Protein AF-A0A846Z5G8-F1 (afdb_monomer)

Organism: NCBI:txid163603

Sequence (117 aa):
EAEKGVDAVRSDLAAAPFQAPDAGRLAALGLTPKMVAAAAAAGALLKVGDGIVLLPGDDTRAAALLAGLGGPFTLSEARRALGTTRRVAVPLLEHLDERGYTVRVDDLRRRCTEEAG

Foldseek 3Di:
DLVQLLVVQQVVCVVQQQAFDAPVSSVVSVHDPVSVVVCCVVQQWPDLDDRGIGHRCVLLVLLVLQQVVVDWDFLVVSCVSSVHDSVRSVSSVVSCCVVQQWDDPDPGTIHGDPVSD

Structure (mmCIF, N/CA/C/O backbone):
data_AF-A0A846Z5G8-F1
#
_entry.id   AF-A0A846Z5G8-F1
#
loop_
_atom_site.group_PDB
_atom_site.id
_atom_site.type_symbol
_atom_site.label_atom_id
_atom_site.label_alt_id
_atom_site.label_comp_id
_atom_site.label_asym_id
_atom_site.label_entity_id
_atom_site.label_seq_id
_atom_site.pdbx_PDB_ins_code
_atom_site.Cartn_x
_atom_site.Cartn_y
_atom_site.Cartn_z
_atom_site.occupancy
_atom_site.B_iso_or_equiv
_atom_site.auth_seq_id
_atom_site.auth_comp_id
_atom_site.auth_asym_id
_atom_site.auth_atom_id
_atom_site.pdbx_PDB_model_num
ATOM 1 N N . GLU A 1 1 ? -15.935 -1.458 18.143 1.00 62.53 1 GLU A N 1
ATOM 2 C CA . GLU A 1 1 ? -15.469 -0.152 17.612 1.00 62.53 1 GLU A CA 1
ATOM 3 C C . GLU A 1 1 ? -14.315 -0.313 16.632 1.00 62.53 1 GLU A C 1
ATOM 5 O O . GLU A 1 1 ? -14.458 0.129 15.502 1.00 62.53 1 GLU A O 1
ATOM 10 N N . ALA A 1 2 ? -13.252 -1.045 17.003 1.00 74.88 2 ALA A N 1
ATOM 11 C CA . ALA A 1 2 ? -12.141 -1.388 16.102 1.00 74.88 2 ALA A CA 1
ATOM 12 C C . ALA A 1 2 ? -12.592 -1.931 14.737 1.00 74.88 2 ALA A C 1
ATOM 14 O O . ALA A 1 2 ? -12.125 -1.469 13.705 1.00 74.88 2 ALA A O 1
ATOM 15 N N . GLU A 1 3 ? -13.533 -2.876 14.741 1.00 83.25 3 GLU A N 1
ATOM 16 C CA . GLU A 1 3 ? -14.044 -3.515 13.525 1.00 83.25 3 GLU A CA 1
ATOM 17 C C . GLU A 1 3 ? -14.715 -2.520 12.570 1.00 83.25 3 GLU A C 1
ATOM 19 O O . GLU A 1 3 ? -14.418 -2.532 11.383 1.00 83.25 3 GLU A O 1
ATOM 24 N N . LYS A 1 4 ? -15.524 -1.582 13.088 1.00 88.50 4 LYS A N 1
ATOM 25 C CA . LYS A 1 4 ? -16.159 -0.527 12.278 1.00 88.50 4 LYS A CA 1
ATOM 26 C C . LYS A 1 4 ? -15.130 0.428 11.671 1.00 88.50 4 LYS A C 1
ATOM 28 O O . LYS A 1 4 ? -15.271 0.826 10.522 1.00 88.50 4 LYS A O 1
ATOM 33 N N . GLY A 1 5 ? -14.096 0.786 12.437 1.00 88.75 5 GLY A N 1
ATOM 34 C CA . GLY A 1 5 ? -13.004 1.618 11.934 1.00 88.75 5 GLY A CA 1
ATOM 35 C C . GLY A 1 5 ? -12.216 0.912 10.828 1.00 88.75 5 GLY A C 1
ATOM 36 O O . GLY A 1 5 ? -11.930 1.515 9.798 1.00 88.75 5 GLY A O 1
ATOM 37 N N . VAL A 1 6 ? -11.901 -0.376 11.012 1.00 89.88 6 VAL A N 1
ATOM 38 C CA . VAL A 1 6 ? -11.217 -1.189 9.994 1.00 89.88 6 VAL A CA 1
ATOM 39 C C . VAL A 1 6 ? -12.089 -1.337 8.750 1.00 89.88 6 VAL A C 1
ATOM 41 O O . VAL A 1 6 ? -11.579 -1.179 7.648 1.00 89.88 6 VAL A O 1
ATOM 44 N N . ASP A 1 7 ? -13.388 -1.585 8.899 1.00 92.06 7 ASP A N 1
ATOM 45 C CA . ASP A 1 7 ? -14.319 -1.693 7.774 1.00 92.06 7 ASP A CA 1
ATOM 46 C C . ASP A 1 7 ? -14.403 -0.390 6.963 1.00 92.06 7 ASP A C 1
ATOM 48 O O . ASP A 1 7 ? -14.298 -0.414 5.739 1.00 92.06 7 ASP A O 1
ATOM 52 N N . ALA A 1 8 ? -14.444 0.764 7.638 1.00 91.38 8 ALA A N 1
ATOM 53 C CA . ALA A 1 8 ? -14.382 2.068 6.980 1.00 91.38 8 ALA A CA 1
ATOM 54 C C . ALA A 1 8 ? -13.073 2.263 6.194 1.00 91.38 8 ALA A C 1
ATOM 56 O O . ALA A 1 8 ? -13.110 2.684 5.039 1.00 91.38 8 ALA A O 1
ATOM 57 N N . VAL A 1 9 ? -11.922 1.895 6.776 1.00 91.44 9 VAL A N 1
ATOM 58 C CA . VAL A 1 9 ? -10.631 1.912 6.061 1.00 91.44 9 VAL A CA 1
ATOM 59 C C . VAL A 1 9 ? -10.671 0.997 4.840 1.00 91.44 9 VAL A C 1
ATOM 61 O O . VAL A 1 9 ? -10.206 1.381 3.770 1.00 91.44 9 VAL A O 1
ATOM 64 N N . ARG A 1 10 ? -11.238 -0.205 4.971 1.00 92.75 10 ARG A N 1
ATOM 65 C CA . ARG A 1 10 ? -11.346 -1.146 3.853 1.00 92.75 10 ARG A CA 1
ATOM 66 C C . ARG A 1 10 ? -12.246 -0.602 2.748 1.00 92.75 10 ARG A C 1
ATOM 68 O O . ARG A 1 10 ? -11.911 -0.768 1.582 1.00 92.75 10 ARG A O 1
ATOM 75 N N . SER A 1 11 ? -13.339 0.072 3.100 1.00 92.19 11 SER A N 1
ATOM 76 C CA . SER A 1 11 ? -14.227 0.726 2.137 1.00 92.19 11 SER A CA 1
ATOM 77 C C . SER A 1 11 ? -13.536 1.885 1.411 1.00 92.19 11 SER A C 1
ATOM 79 O O . SER A 1 11 ? -13.665 1.995 0.193 1.00 92.19 11 SER A O 1
ATOM 81 N N . ASP A 1 12 ? -12.782 2.725 2.127 1.00 90.31 12 ASP A N 1
ATOM 82 C CA . ASP A 1 12 ?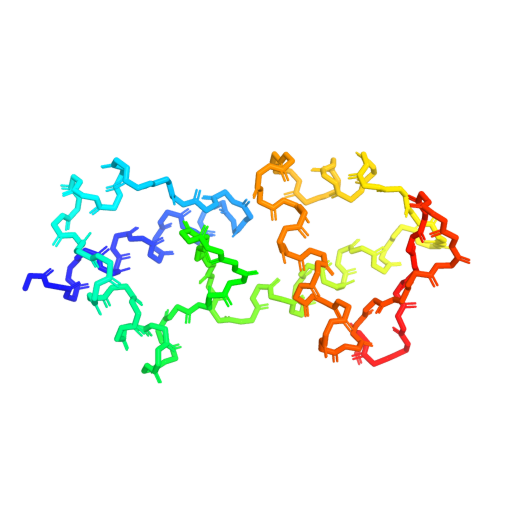 -11.999 3.814 1.525 1.00 90.31 12 ASP A CA 1
ATOM 83 C C . ASP A 1 12 ? -10.967 3.252 0.527 1.00 90.31 12 ASP A C 1
ATOM 85 O O . ASP A 1 12 ? -10.875 3.705 -0.616 1.00 90.31 12 ASP A O 1
ATOM 89 N N . LEU A 1 13 ? -10.232 2.213 0.935 1.00 92.19 13 LEU A N 1
ATOM 90 C CA . LEU A 1 13 ? -9.224 1.559 0.098 1.00 92.19 13 LEU A CA 1
ATOM 91 C C . LEU A 1 13 ? -9.841 0.773 -1.065 1.00 92.19 13 LEU A C 1
ATOM 93 O O . LEU A 1 13 ? -9.253 0.706 -2.136 1.00 92.19 13 LEU A O 1
ATOM 97 N N . ALA A 1 14 ? -11.046 0.222 -0.922 1.00 91.06 14 ALA A N 1
ATOM 98 C CA . ALA A 1 14 ? -11.727 -0.429 -2.038 1.00 91.06 14 ALA A CA 1
ATOM 99 C C . ALA A 1 14 ? -12.005 0.560 -3.186 1.00 91.06 14 ALA A C 1
ATOM 101 O O . ALA A 1 14 ? -11.904 0.188 -4.357 1.00 91.06 14 ALA A O 1
ATOM 102 N N . ALA A 1 15 ? -12.306 1.822 -2.858 1.00 89.69 15 ALA A N 1
ATOM 103 C CA . ALA A 1 15 ? -12.477 2.891 -3.840 1.00 89.69 15 ALA A CA 1
ATOM 104 C C . ALA A 1 15 ? -11.134 3.432 -4.363 1.00 89.69 15 ALA A C 1
ATOM 106 O O . ALA A 1 15 ? -11.010 3.729 -5.552 1.00 89.69 15 ALA A O 1
ATOM 107 N N . ALA A 1 16 ? -10.127 3.549 -3.493 1.00 89.88 16 ALA A N 1
ATOM 108 C CA . ALA A 1 16 ? -8.803 4.065 -3.830 1.00 89.88 16 ALA A CA 1
ATOM 109 C C . ALA A 1 16 ? -7.683 3.193 -3.214 1.00 89.88 16 ALA A C 1
ATOM 111 O O . ALA A 1 16 ? -7.115 3.561 -2.183 1.00 89.88 16 ALA A O 1
ATOM 112 N N . PRO A 1 17 ? -7.306 2.073 -3.868 1.00 90.19 17 PRO A N 1
ATOM 113 C CA . PRO A 1 17 ? -6.456 1.020 -3.286 1.00 90.19 17 PRO A CA 1
ATOM 114 C C . PRO A 1 17 ? -5.108 1.514 -2.786 1.00 90.19 17 PRO A C 1
ATOM 116 O O . PRO A 1 17 ? -4.623 1.108 -1.741 1.00 90.19 17 PRO A O 1
ATOM 119 N N . PHE A 1 18 ? -4.515 2.459 -3.512 1.00 92.06 18 PHE A N 1
ATOM 120 C CA . PHE A 1 18 ? -3.188 2.984 -3.207 1.00 92.06 18 PHE A CA 1
ATOM 121 C C . PHE A 1 18 ? -3.232 4.330 -2.479 1.00 92.06 18 PHE A C 1
ATOM 123 O O . PHE A 1 18 ? -2.195 4.974 -2.326 1.00 92.06 18 PHE A O 1
ATOM 130 N N . GLN A 1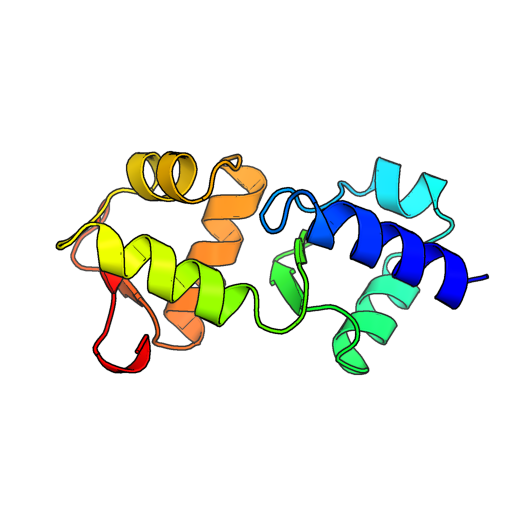 19 ? -4.403 4.787 -2.026 1.00 90.00 19 GLN A N 1
ATOM 131 C CA . GLN A 1 19 ? -4.540 5.992 -1.206 1.00 90.00 19 GLN A CA 1
ATOM 132 C C . GLN A 1 19 ? -4.678 5.609 0.266 1.00 90.00 19 GLN A C 1
ATOM 134 O O . GLN A 1 19 ? -5.735 5.754 0.874 1.00 90.00 19 GLN A O 1
ATOM 139 N N . ALA A 1 20 ? -3.574 5.117 0.833 1.00 90.62 20 ALA A N 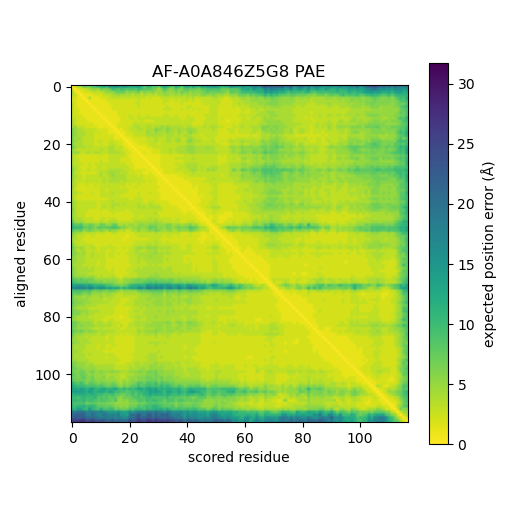1
ATOM 140 C CA . ALA A 1 20 ? -3.512 4.742 2.238 1.00 90.62 20 ALA A CA 1
ATOM 141 C C . ALA A 1 20 ? -3.955 5.901 3.153 1.00 90.62 20 ALA A C 1
ATOM 143 O O . ALA A 1 20 ? -3.461 7.025 2.983 1.00 90.62 20 ALA A O 1
ATOM 144 N N . PRO A 1 21 ? -4.834 5.646 4.141 1.00 89.75 21 PRO A N 1
ATOM 145 C CA . PRO A 1 21 ? -5.250 6.665 5.093 1.00 89.75 21 PRO A CA 1
ATOM 146 C C . PRO A 1 21 ? -4.058 7.131 5.931 1.00 89.75 21 PRO A C 1
ATOM 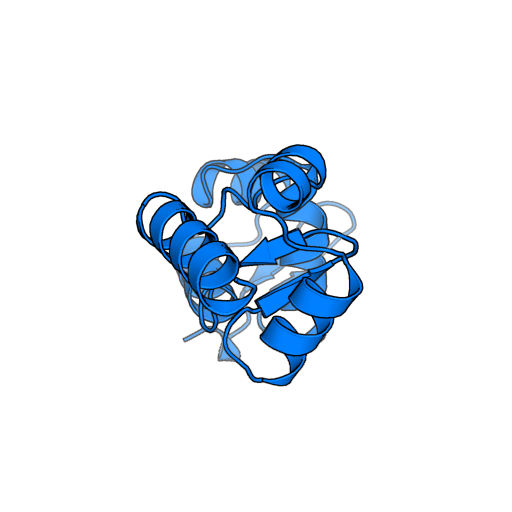148 O O . PRO A 1 21 ? -3.221 6.334 6.359 1.00 89.75 21 PRO A O 1
ATOM 151 N N . ASP A 1 22 ? -3.978 8.434 6.191 1.00 88.06 22 ASP A N 1
ATOM 152 C CA . ASP A 1 22 ? -2.978 8.979 7.101 1.00 88.06 22 ASP A CA 1
ATOM 153 C C . ASP A 1 22 ? -3.357 8.740 8.577 1.00 88.06 22 ASP A C 1
ATOM 155 O O . ASP A 1 22 ? -4.474 8.345 8.919 1.00 88.06 22 ASP A O 1
ATOM 159 N N . ALA A 1 23 ? -2.412 9.008 9.479 1.00 85.75 23 ALA A N 1
ATOM 160 C CA . ALA A 1 23 ? -2.597 8.808 10.914 1.00 85.75 23 ALA A CA 1
ATOM 161 C C . ALA A 1 23 ? -3.773 9.613 11.501 1.00 85.75 23 ALA A C 1
ATOM 163 O O . ALA A 1 23 ? -4.427 9.136 12.426 1.00 85.75 23 ALA A O 1
ATOM 164 N N . GLY A 1 24 ? -4.067 10.802 10.965 1.00 86.50 24 GLY A N 1
ATOM 165 C CA . GLY A 1 24 ? -5.205 11.622 11.374 1.00 86.50 24 GLY A CA 1
ATOM 166 C C . GLY A 1 24 ? -6.538 10.999 10.963 1.00 86.50 24 GLY A C 1
ATOM 167 O O . GLY A 1 24 ? -7.441 10.906 11.794 1.00 86.50 24 GLY A O 1
ATOM 168 N N . ARG A 1 25 ? -6.646 10.490 9.726 1.00 87.88 25 ARG A N 1
ATOM 169 C CA . ARG A 1 25 ? -7.819 9.717 9.262 1.00 87.88 25 ARG A CA 1
ATOM 170 C C . ARG A 1 25 ? -8.040 8.477 10.133 1.00 87.88 25 ARG A C 1
ATOM 172 O O . ARG A 1 25 ? -9.156 8.248 10.587 1.00 87.88 25 ARG A O 1
ATOM 179 N N . LEU A 1 26 ? -6.984 7.708 10.406 1.00 89.25 26 LEU A N 1
ATOM 180 C CA . LEU A 1 26 ? -7.060 6.521 11.266 1.00 89.25 26 LEU A CA 1
ATOM 181 C C . LEU A 1 26 ? -7.530 6.880 12.684 1.00 89.25 26 LEU A C 1
ATOM 183 O O . LEU A 1 26 ? -8.440 6.240 13.209 1.00 89.25 26 LEU A O 1
ATOM 187 N N . ALA A 1 27 ? -6.981 7.946 13.272 1.00 89.31 27 ALA A N 1
ATOM 188 C CA . ALA A 1 27 ? -7.397 8.430 14.586 1.00 89.31 27 ALA A CA 1
ATOM 189 C C . ALA A 1 27 ? -8.863 8.900 14.604 1.00 89.31 27 ALA A C 1
ATOM 191 O O . ALA A 1 27 ? -9.582 8.595 15.554 1.00 89.31 27 ALA A O 1
ATOM 192 N N . ALA A 1 28 ? -9.332 9.577 13.549 1.00 89.94 28 ALA A N 1
ATOM 193 C CA . ALA A 1 28 ? -10.731 9.992 13.407 1.00 89.94 28 ALA A CA 1
ATOM 194 C C . ALA A 1 28 ? -11.698 8.797 13.310 1.00 89.94 28 ALA A C 1
ATOM 196 O O . ALA A 1 28 ? -12.838 8.889 13.758 1.00 89.94 28 ALA A O 1
ATOM 197 N N . LEU A 1 29 ? -11.231 7.662 12.781 1.00 89.81 29 LEU A N 1
ATOM 198 C CA . LEU A 1 29 ? -11.957 6.387 12.763 1.00 89.81 29 LEU A CA 1
ATOM 199 C C . LEU A 1 29 ? -11.825 5.595 14.080 1.00 89.81 29 LEU A C 1
ATOM 201 O O . LEU A 1 29 ? -12.271 4.450 14.162 1.00 89.81 29 LEU A O 1
ATOM 205 N N . GLY A 1 30 ? -11.191 6.172 15.108 1.00 89.75 30 GLY A N 1
ATOM 206 C CA . GLY A 1 30 ? -10.948 5.519 16.396 1.00 89.75 30 GLY A CA 1
ATOM 207 C C . GLY A 1 30 ? -9.899 4.405 16.337 1.00 89.75 30 GLY A C 1
ATOM 208 O O . GLY A 1 30 ? -9.795 3.604 17.267 1.00 89.75 30 GLY A O 1
ATOM 209 N N . LEU A 1 31 ? -9.117 4.322 15.256 1.00 89.94 31 LEU A N 1
ATOM 210 C CA . LEU A 1 31 ? -8.078 3.316 15.085 1.00 89.94 31 LEU A CA 1
ATOM 211 C C . LEU A 1 31 ? -6.755 3.804 15.669 1.00 89.94 31 LEU A C 1
ATOM 213 O O . LEU A 1 31 ? -6.084 4.681 15.128 1.00 89.94 31 LEU A O 1
ATOM 217 N N . THR A 1 32 ? -6.341 3.176 16.767 1.00 89.88 32 THR A N 1
ATOM 218 C CA . THR A 1 32 ? -4.996 3.374 17.320 1.00 89.88 32 THR A CA 1
ATOM 219 C C . THR A 1 32 ? -3.948 2.597 16.511 1.00 89.88 32 THR A C 1
ATOM 221 O O . THR A 1 32 ? -4.278 1.570 15.909 1.00 89.88 32 THR A O 1
ATOM 224 N N . PRO A 1 33 ? -2.657 2.982 16.559 1.00 88.06 33 PRO A N 1
ATOM 225 C CA . PRO A 1 33 ? -1.584 2.233 15.895 1.00 88.06 33 PRO A CA 1
ATOM 226 C C . PRO A 1 33 ? -1.550 0.746 16.277 1.00 88.06 33 PRO A C 1
ATOM 228 O O . PRO A 1 33 ? -1.303 -0.111 15.432 1.00 88.06 33 PRO A O 1
ATOM 231 N N . LYS A 1 34 ? -1.866 0.423 17.540 1.00 89.62 34 LYS A N 1
ATOM 232 C CA . LYS A 1 34 ? -1.946 -0.960 18.031 1.00 89.62 34 LYS A CA 1
ATOM 233 C C . LYS A 1 34 ? -3.093 -1.739 17.382 1.00 89.62 34 LYS A C 1
ATOM 235 O O . LYS A 1 34 ? -2.919 -2.907 17.056 1.00 89.62 34 LYS A O 1
ATOM 240 N N . MET A 1 35 ? -4.246 -1.103 17.177 1.00 91.56 35 MET A N 1
ATOM 241 C CA . MET A 1 35 ? -5.397 -1.727 16.514 1.00 91.56 35 MET A CA 1
ATOM 242 C C . MET A 1 35 ? -5.131 -1.947 15.026 1.00 91.56 35 MET A C 1
ATOM 244 O O . MET A 1 35 ? -5.455 -3.008 14.508 1.00 91.56 35 MET A O 1
ATOM 248 N N . VAL A 1 36 ? -4.486 -0.987 14.359 1.00 90.06 36 VAL A N 1
ATOM 249 C CA . VAL A 1 36 ? -4.069 -1.129 12.956 1.00 90.06 36 VAL A CA 1
ATOM 250 C C . VAL A 1 36 ? -3.059 -2.268 12.807 1.00 90.06 36 VAL A C 1
ATOM 252 O O . VAL A 1 36 ? -3.204 -3.107 11.922 1.00 90.06 36 VAL A O 1
ATOM 255 N N . ALA A 1 37 ? -2.075 -2.352 13.706 1.00 89.31 37 ALA A N 1
ATOM 256 C CA . ALA A 1 37 ? -1.118 -3.455 13.725 1.00 89.31 37 ALA A CA 1
ATOM 257 C C . ALA A 1 37 ? -1.799 -4.811 13.975 1.00 89.31 37 ALA A C 1
ATOM 259 O O . ALA A 1 37 ? -1.470 -5.786 13.308 1.00 89.31 37 ALA A O 1
ATOM 260 N N . ALA A 1 38 ? -2.773 -4.873 14.888 1.00 91.38 38 ALA A N 1
ATOM 261 C CA . ALA A 1 38 ? -3.548 -6.086 15.137 1.00 91.38 38 ALA A CA 1
ATOM 262 C C . ALA A 1 38 ? -4.393 -6.493 13.918 1.00 91.38 38 ALA A C 1
ATOM 264 O O . ALA A 1 38 ? -4.427 -7.669 13.571 1.00 91.38 38 ALA A O 1
ATOM 265 N N . ALA A 1 39 ? -5.021 -5.534 13.232 1.00 91.31 39 ALA A N 1
ATOM 266 C CA . ALA A 1 39 ? -5.765 -5.785 11.999 1.00 91.31 39 ALA A CA 1
ATOM 267 C C . ALA A 1 39 ? -4.851 -6.294 10.874 1.00 91.31 39 ALA A C 1
ATOM 269 O O . ALA A 1 39 ? -5.231 -7.206 10.143 1.00 91.31 39 ALA A O 1
ATOM 270 N N . ALA A 1 40 ? -3.632 -5.757 10.772 1.00 91.25 40 ALA A N 1
ATOM 271 C CA . ALA A 1 40 ? -2.637 -6.249 9.828 1.00 91.25 40 ALA A CA 1
ATOM 272 C C . ALA A 1 40 ? -2.163 -7.672 10.170 1.00 91.25 40 ALA A C 1
ATOM 274 O O . ALA A 1 40 ? -2.105 -8.532 9.297 1.00 91.25 40 ALA A O 1
ATOM 275 N N . ALA A 1 41 ? -1.898 -7.953 11.449 1.00 89.75 41 ALA A N 1
ATOM 276 C CA . ALA A 1 41 ? -1.529 -9.290 11.916 1.00 89.75 41 ALA A CA 1
ATOM 277 C C . ALA A 1 41 ? -2.654 -10.322 11.713 1.00 89.75 41 ALA A C 1
ATOM 279 O O . ALA A 1 41 ? -2.380 -11.492 11.467 1.00 89.75 41 ALA A O 1
ATOM 280 N N . ALA A 1 42 ? -3.914 -9.886 11.780 1.00 91.38 42 ALA A N 1
ATOM 281 C CA . ALA A 1 42 ? -5.086 -10.706 11.488 1.00 91.38 42 ALA A CA 1
ATOM 282 C C . ALA A 1 42 ? -5.372 -10.866 9.979 1.00 91.38 42 ALA A C 1
ATOM 284 O O . ALA A 1 42 ? -6.346 -11.520 9.615 1.00 91.38 42 ALA A O 1
ATOM 285 N N . GLY A 1 43 ? -4.571 -10.252 9.097 1.00 90.44 43 GLY A N 1
ATOM 286 C CA . GLY A 1 43 ? -4.760 -10.304 7.643 1.00 90.44 43 GLY A CA 1
ATOM 287 C C . GLY A 1 43 ? -5.923 -9.458 7.114 1.00 90.44 43 GLY A C 1
ATOM 288 O O . GLY A 1 43 ? -6.273 -9.565 5.943 1.00 90.44 43 GLY A O 1
ATOM 289 N N . ALA A 1 44 ? -6.531 -8.606 7.947 1.00 91.94 44 ALA A N 1
ATOM 290 C CA . ALA A 1 44 ? -7.609 -7.710 7.526 1.00 91.94 44 ALA A CA 1
ATOM 291 C C . ALA A 1 44 ? -7.092 -6.486 6.748 1.00 91.94 44 ALA A C 1
ATOM 293 O O . ALA A 1 44 ? -7.826 -5.907 5.946 1.00 91.94 44 ALA A O 1
ATOM 294 N N . LEU A 1 45 ? -5.838 -6.099 6.996 1.00 92.94 45 LEU A N 1
ATOM 295 C CA . LEU A 1 45 ? -5.112 -5.025 6.320 1.00 92.94 45 LEU A CA 1
ATOM 296 C C . LEU A 1 45 ? -3.704 -5.512 5.961 1.00 92.94 45 LEU A C 1
ATOM 298 O O . LEU A 1 45 ? -3.166 -6.414 6.598 1.00 92.94 45 LEU A O 1
ATOM 302 N N . LEU A 1 46 ? -3.080 -4.879 4.979 1.00 93.06 46 LEU A N 1
ATOM 303 C CA . LEU A 1 46 ? -1.678 -5.085 4.641 1.00 93.06 46 LEU A CA 1
ATOM 304 C C . LEU A 1 46 ? -0.866 -3.883 5.116 1.00 93.06 46 LEU A C 1
ATOM 306 O O . LEU A 1 46 ? -1.121 -2.759 4.694 1.00 93.06 46 LEU A O 1
ATOM 310 N N . LYS A 1 47 ? 0.139 -4.099 5.967 1.00 92.12 47 LYS A N 1
ATOM 311 C CA . LYS A 1 47 ? 1.097 -3.049 6.335 1.00 92.12 47 LYS A CA 1
ATOM 312 C C . LYS A 1 47 ? 2.274 -3.077 5.360 1.00 92.12 47 LYS A C 1
ATOM 314 O O . LYS A 1 47 ? 3.002 -4.062 5.329 1.00 92.12 47 LYS A O 1
ATOM 319 N N . VAL A 1 48 ? 2.473 -1.987 4.619 1.00 90.50 48 VAL A N 1
ATOM 320 C CA . VAL A 1 48 ? 3.580 -1.848 3.647 1.00 90.50 48 VAL A CA 1
ATOM 321 C C . VAL A 1 48 ? 4.678 -0.892 4.113 1.00 90.50 48 VAL A C 1
ATOM 323 O O . VAL A 1 48 ? 5.705 -0.765 3.468 1.00 90.50 48 VAL A O 1
ATOM 326 N N . GLY A 1 49 ? 4.482 -0.204 5.238 1.00 84.75 49 GLY A N 1
ATOM 327 C CA . GLY A 1 49 ? 5.482 0.694 5.806 1.00 84.75 49 GLY A CA 1
ATOM 328 C C . GLY A 1 49 ? 5.015 1.316 7.110 1.00 84.75 49 GLY A C 1
ATOM 329 O O . GLY A 1 49 ? 3.944 0.984 7.634 1.00 84.75 49 GLY A O 1
ATOM 330 N N . ASP A 1 50 ? 5.817 2.226 7.656 1.00 79.88 50 ASP A N 1
ATOM 331 C CA . ASP A 1 50 ? 5.461 2.874 8.913 1.00 79.88 50 ASP A CA 1
ATOM 332 C C . ASP A 1 50 ? 4.258 3.812 8.733 1.00 79.88 50 ASP A C 1
ATOM 334 O O . ASP A 1 50 ? 4.289 4.780 7.973 1.00 79.88 50 ASP A O 1
ATOM 338 N N . GLY A 1 51 ? 3.146 3.460 9.382 1.00 82.31 51 GLY A N 1
ATOM 339 C CA . GLY A 1 51 ? 1.880 4.183 9.271 1.00 82.31 51 GLY A CA 1
ATOM 340 C C . GLY A 1 51 ? 1.178 4.089 7.910 1.00 82.31 51 GLY A C 1
ATOM 341 O O . GLY A 1 51 ? 0.264 4.876 7.680 1.00 82.31 51 GLY A O 1
ATOM 342 N N . ILE A 1 52 ? 1.579 3.169 7.021 1.00 90.94 52 ILE A N 1
ATOM 343 C CA . ILE A 1 52 ? 0.939 2.955 5.712 1.00 90.94 52 ILE A CA 1
ATOM 344 C C . ILE A 1 52 ? 0.302 1.568 5.671 1.00 90.94 52 ILE A C 1
ATOM 346 O O . ILE A 1 52 ? 0.988 0.549 5.808 1.00 90.94 52 ILE A O 1
ATOM 350 N N . VAL A 1 53 ? -1.014 1.548 5.461 1.00 92.88 53 VAL A N 1
ATOM 351 C CA . VAL A 1 53 ? -1.812 0.328 5.320 1.00 92.88 53 VAL A CA 1
ATOM 352 C C . VAL A 1 53 ? -2.623 0.335 4.031 1.00 92.88 53 VAL A C 1
ATOM 354 O O . VAL A 1 53 ? -3.148 1.375 3.639 1.00 92.88 53 VAL A O 1
ATOM 357 N N . LEU A 1 54 ? -2.713 -0.833 3.402 1.00 94.62 54 LEU A N 1
ATOM 358 C CA . LEU A 1 54 ? -3.470 -1.126 2.184 1.00 94.62 54 LEU A CA 1
ATOM 359 C C . LEU A 1 54 ? -4.391 -2.332 2.427 1.00 94.62 54 LEU A C 1
ATOM 361 O O . LEU A 1 54 ? -4.424 -2.877 3.538 1.00 94.62 54 LEU A O 1
ATOM 365 N N . LEU A 1 55 ? -5.139 -2.767 1.411 1.00 94.31 55 LEU A N 1
ATOM 366 C CA . LEU A 1 55 ? -5.881 -4.020 1.499 1.00 94.31 55 LEU A CA 1
ATOM 367 C C . LEU A 1 55 ? -4.950 -5.222 1.296 1.00 94.31 55 LEU A C 1
ATOM 369 O O . LEU A 1 55 ? -3.947 -5.130 0.584 1.00 94.31 55 LEU A O 1
ATOM 373 N N . PRO A 1 56 ? -5.269 -6.375 1.907 1.00 92.38 56 PRO A N 1
ATOM 374 C CA . PRO A 1 56 ? -4.599 -7.622 1.559 1.00 92.38 56 PRO A CA 1
ATOM 375 C C . PRO A 1 56 ? -4.757 -7.902 0.055 1.00 92.38 56 PRO A C 1
ATOM 377 O O . PRO A 1 56 ? -5.874 -7.876 -0.462 1.00 92.38 56 PRO A O 1
ATOM 380 N N . GLY A 1 57 ? -3.643 -8.162 -0.637 1.00 90.44 57 GLY A N 1
ATOM 381 C CA . GLY A 1 57 ? -3.600 -8.366 -2.089 1.00 90.44 57 GLY A CA 1
ATOM 382 C C . GLY A 1 57 ? -3.364 -7.094 -2.912 1.00 90.44 57 GLY A C 1
ATOM 383 O O . GLY A 1 57 ? -3.205 -7.179 -4.129 1.00 90.44 57 GLY A O 1
ATOM 384 N N . ASP A 1 58 ? -3.297 -5.909 -2.295 1.00 92.88 58 ASP A N 1
ATOM 385 C CA . ASP A 1 58 ? -2.904 -4.700 -3.032 1.00 92.88 58 ASP A CA 1
ATOM 386 C C . ASP A 1 58 ? -1.419 -4.704 -3.423 1.00 92.88 58 ASP A C 1
ATOM 388 O O . ASP A 1 58 ? -1.040 -4.009 -4.362 1.00 92.88 58 ASP A O 1
ATOM 392 N N . ASP A 1 59 ? -0.578 -5.503 -2.763 1.00 91.44 59 ASP A N 1
ATOM 393 C CA . ASP A 1 59 ? 0.809 -5.740 -3.165 1.00 91.44 59 ASP A CA 1
ATOM 394 C C . ASP A 1 59 ? 0.893 -6.422 -4.537 1.00 91.44 59 ASP A C 1
ATOM 396 O O . ASP A 1 59 ? 1.530 -5.892 -5.450 1.00 91.44 59 ASP A O 1
ATOM 400 N N . THR A 1 60 ? 0.182 -7.534 -4.734 1.00 91.38 60 THR A N 1
ATOM 401 C CA . THR A 1 60 ? 0.136 -8.222 -6.035 1.00 91.38 60 THR A CA 1
ATOM 402 C C . THR A 1 60 ? -0.543 -7.359 -7.093 1.00 91.38 60 THR A C 1
ATOM 404 O O . THR A 1 60 ? -0.057 -7.257 -8.219 1.00 91.38 60 THR A O 1
ATOM 407 N N . ARG A 1 61 ? -1.619 -6.647 -6.732 1.00 92.44 61 ARG A N 1
ATOM 408 C CA . ARG A 1 61 ? -2.279 -5.691 -7.634 1.00 92.44 61 ARG A CA 1
ATOM 409 C C . ARG A 1 61 ? -1.338 -4.567 -8.070 1.00 92.44 61 ARG A C 1
ATOM 411 O O . ARG A 1 61 ? -1.343 -4.193 -9.243 1.00 92.44 61 ARG A O 1
ATOM 418 N N . ALA A 1 62 ? -0.547 -4.018 -7.149 1.00 93.19 62 ALA A N 1
ATOM 419 C CA . ALA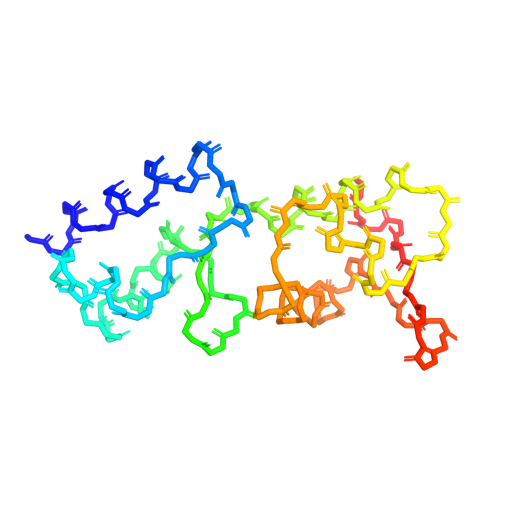 A 1 62 ? 0.448 -3.002 -7.468 1.00 93.19 62 ALA A CA 1
ATOM 420 C C . ALA A 1 62 ? 1.512 -3.565 -8.411 1.00 93.19 62 ALA A C 1
ATOM 422 O O . ALA A 1 62 ? 1.824 -2.930 -9.416 1.00 93.19 62 ALA A O 1
ATOM 423 N N . ALA A 1 63 ? 2.025 -4.763 -8.125 1.00 91.94 63 ALA A N 1
ATOM 424 C CA . ALA A 1 63 ? 3.010 -5.428 -8.966 1.00 91.94 63 ALA A CA 1
ATOM 425 C C . ALA A 1 63 ? 2.489 -5.650 -10.397 1.00 91.94 63 ALA A C 1
ATOM 427 O O . ALA A 1 63 ? 3.179 -5.288 -11.347 1.00 91.94 63 ALA A O 1
ATOM 428 N N . ALA A 1 64 ? 1.249 -6.124 -10.556 1.00 91.12 64 ALA A N 1
ATOM 429 C CA . ALA A 1 64 ? 0.617 -6.321 -11.861 1.00 91.12 64 ALA A CA 1
ATOM 430 C C . ALA A 1 64 ? 0.445 -5.005 -12.647 1.00 91.12 64 ALA A C 1
ATOM 432 O O . ALA A 1 64 ? 0.728 -4.944 -13.845 1.00 91.12 64 ALA A O 1
ATOM 433 N N . LEU A 1 65 ? 0.032 -3.919 -11.979 1.00 92.38 65 LEU A N 1
ATOM 434 C CA . LEU A 1 65 ? -0.072 -2.595 -12.609 1.00 92.38 65 LEU A CA 1
ATOM 435 C C . LEU A 1 65 ? 1.291 -2.063 -13.061 1.00 92.38 65 LEU A C 1
ATOM 437 O O . LEU A 1 65 ? 1.401 -1.473 -14.136 1.00 92.38 65 LEU A O 1
ATOM 441 N N . LEU A 1 66 ? 2.328 -2.272 -12.250 1.00 92.25 66 LEU A N 1
ATOM 442 C CA . LEU A 1 66 ? 3.694 -1.869 -12.574 1.00 92.25 66 LEU A CA 1
ATOM 443 C C . LEU A 1 66 ? 4.294 -2.732 -13.691 1.00 92.25 66 LEU A C 1
ATOM 445 O O . LEU A 1 66 ? 5.001 -2.202 -14.545 1.00 92.25 66 LEU A O 1
ATOM 449 N N . ALA A 1 67 ? 3.965 -4.024 -13.746 1.00 90.44 67 ALA A N 1
ATOM 450 C CA . ALA A 1 67 ? 4.386 -4.921 -14.821 1.00 90.44 67 ALA A CA 1
ATOM 451 C C . ALA A 1 67 ? 3.812 -4.475 -16.176 1.00 90.44 67 ALA A C 1
ATOM 453 O O . ALA A 1 67 ? 4.495 -4.553 -17.200 1.00 90.44 67 ALA A O 1
ATOM 454 N N . GLY A 1 68 ? 2.606 -3.895 -16.171 1.00 88.69 68 GLY A N 1
ATOM 455 C CA . GLY A 1 68 ? 1.983 -3.272 -17.341 1.00 88.69 68 GLY A CA 1
ATOM 456 C C . GLY A 1 68 ? 2.753 -2.083 -17.935 1.00 88.69 68 GLY A C 1
ATOM 457 O O . GLY A 1 68 ? 2.460 -1.684 -19.060 1.00 88.69 68 GLY A O 1
ATOM 458 N N . LEU A 1 69 ? 3.757 -1.532 -17.238 1.00 89.19 69 LEU A N 1
ATOM 459 C CA . LEU A 1 69 ? 4.637 -0.488 -17.782 1.00 89.19 69 LEU A CA 1
ATOM 460 C C . LEU A 1 69 ? 5.651 -1.031 -18.806 1.00 89.19 69 LEU A C 1
ATOM 462 O O . LEU A 1 69 ? 6.281 -0.243 -19.508 1.00 89.19 69 LEU A O 1
ATOM 466 N N . GLY A 1 70 ? 5.805 -2.356 -18.920 1.00 78.12 70 GLY A N 1
ATOM 467 C CA . GLY A 1 70 ? 6.567 -3.000 -19.996 1.00 78.12 70 GLY A CA 1
ATOM 468 C C . GLY A 1 70 ? 8.090 -2.836 -19.919 1.00 78.12 70 GLY A C 1
ATOM 469 O O . GLY A 1 70 ? 8.789 -3.167 -20.875 1.00 78.12 70 GLY A O 1
ATOM 470 N N . GLY A 1 71 ? 8.631 -2.333 -18.807 1.00 83.62 71 GLY A N 1
ATOM 471 C CA . GLY A 1 71 ? 10.068 -2.148 -18.637 1.00 83.62 71 GLY A CA 1
ATOM 472 C C . GLY A 1 71 ? 10.454 -1.586 -17.270 1.00 83.62 71 GLY A C 1
ATOM 473 O O . GLY A 1 71 ? 9.602 -1.446 -16.389 1.00 83.62 71 GLY A O 1
ATOM 474 N N . PRO A 1 72 ? 11.746 -1.269 -17.068 1.00 91.56 72 PRO A N 1
ATOM 475 C CA . PRO A 1 72 ? 12.191 -0.606 -15.857 1.00 91.56 72 PRO A CA 1
ATOM 476 C C . PRO A 1 72 ? 11.511 0.757 -15.709 1.00 91.56 72 PRO A C 1
ATOM 478 O O . PRO A 1 72 ? 11.575 1.586 -16.614 1.00 91.56 72 PRO A O 1
ATOM 481 N N . PHE A 1 73 ? 10.906 1.003 -14.556 1.00 93.75 73 PHE A N 1
ATOM 482 C CA . PHE A 1 73 ? 10.182 2.222 -14.233 1.00 93.75 73 PHE A CA 1
ATOM 483 C C . PHE A 1 73 ? 10.861 2.984 -13.096 1.00 93.75 73 PHE A C 1
ATOM 485 O O . PHE A 1 73 ? 11.479 2.417 -12.190 1.00 93.75 73 PHE A O 1
ATOM 492 N N . THR A 1 74 ? 10.718 4.302 -13.122 1.00 93.50 74 THR A N 1
ATOM 493 C CA . THR A 1 74 ? 11.131 5.190 -12.033 1.00 93.50 74 THR A CA 1
ATOM 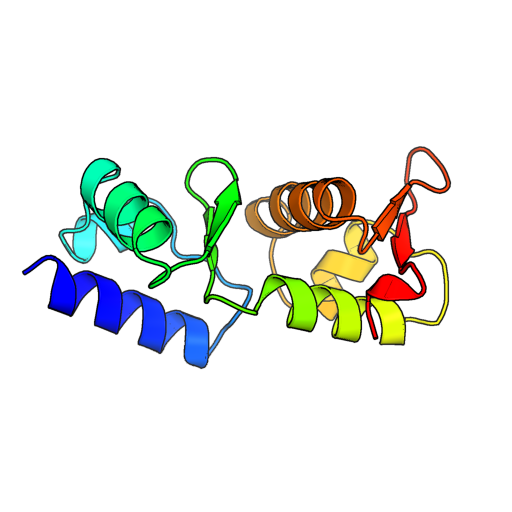494 C C . THR A 1 74 ? 10.064 5.271 -10.939 1.00 93.50 74 THR A C 1
ATOM 496 O O . THR A 1 74 ? 8.881 5.010 -11.169 1.00 93.50 74 THR A O 1
ATOM 499 N N . LEU A 1 75 ? 10.444 5.746 -9.748 1.00 92.31 75 LEU A N 1
ATOM 500 C CA . LEU A 1 75 ? 9.490 6.063 -8.672 1.00 92.31 75 LEU A CA 1
ATOM 501 C C . LEU A 1 75 ? 8.365 7.008 -9.141 1.00 92.31 75 LEU A C 1
ATOM 503 O O . LEU A 1 75 ? 7.215 6.875 -8.726 1.00 92.31 75 LEU A O 1
ATOM 507 N N . SER A 1 76 ? 8.686 7.966 -10.013 1.00 93.00 76 SER A N 1
ATOM 508 C CA . SER A 1 76 ? 7.717 8.925 -10.555 1.00 93.00 76 SER A CA 1
ATOM 509 C C . SER A 1 76 ? 6.709 8.284 -11.510 1.00 93.00 76 SER A C 1
ATOM 511 O O . SER A 1 76 ? 5.569 8.743 -11.588 1.00 93.00 76 SER A O 1
ATOM 513 N N . GLU A 1 77 ? 7.110 7.256 -12.257 1.00 93.81 77 GLU A N 1
ATOM 514 C CA . GLU A 1 77 ? 6.215 6.470 -13.115 1.00 93.81 77 GLU A CA 1
ATOM 515 C C . GLU A 1 77 ? 5.344 5.542 -12.280 1.00 93.81 77 GLU A C 1
ATOM 517 O O . GLU A 1 77 ? 4.126 5.597 -12.420 1.00 93.81 77 GLU A O 1
ATOM 522 N N . ALA A 1 78 ? 5.934 4.817 -11.325 1.00 93.44 78 ALA A N 1
ATOM 523 C CA . ALA A 1 78 ? 5.189 3.983 -10.386 1.00 93.44 78 ALA A CA 1
ATOM 524 C C . ALA A 1 78 ? 4.110 4.782 -9.644 1.00 93.44 78 ALA A C 1
ATOM 526 O O . ALA A 1 78 ? 2.948 4.390 -9.600 1.00 93.44 78 ALA A O 1
ATOM 527 N N . ARG A 1 79 ? 4.462 5.966 -9.129 1.00 94.44 79 ARG A N 1
ATOM 528 C CA . ARG A 1 79 ? 3.516 6.866 -8.458 1.00 94.44 79 ARG A CA 1
ATOM 529 C C . ARG A 1 79 ? 2.333 7.248 -9.352 1.00 94.44 79 ARG A C 1
ATOM 531 O O . ARG A 1 79 ? 1.210 7.332 -8.862 1.00 94.44 79 ARG A O 1
ATOM 538 N N . ARG A 1 80 ? 2.594 7.523 -10.635 1.00 93.62 80 ARG A N 1
ATOM 539 C CA . ARG A 1 80 ? 1.560 7.890 -11.614 1.00 93.62 80 ARG A CA 1
ATOM 540 C C . ARG A 1 80 ? 0.684 6.691 -11.968 1.00 93.62 80 ARG A C 1
ATOM 542 O O . ARG A 1 80 ? -0.530 6.837 -11.943 1.00 93.62 80 ARG A O 1
ATOM 549 N N . ALA A 1 81 ? 1.287 5.532 -12.222 1.00 92.88 81 ALA A N 1
ATOM 550 C CA . ALA A 1 81 ? 0.579 4.293 -12.536 1.00 92.88 81 ALA A CA 1
ATOM 551 C C . ALA A 1 81 ? -0.334 3.841 -11.385 1.00 92.88 81 ALA A C 1
ATOM 553 O O . ALA A 1 81 ? -1.482 3.474 -11.607 1.00 92.88 81 ALA A O 1
ATOM 554 N N . LEU A 1 82 ? 0.152 3.944 -10.146 1.00 92.56 82 LEU A N 1
ATOM 555 C CA . LEU A 1 82 ? -0.596 3.593 -8.938 1.00 92.56 82 LEU A CA 1
ATOM 556 C C . LEU A 1 82 ? -1.531 4.718 -8.460 1.00 92.56 82 LEU A C 1
ATOM 558 O O . LEU A 1 82 ? -2.236 4.544 -7.474 1.00 92.56 82 LEU A O 1
ATOM 562 N N . GLY A 1 83 ? -1.530 5.895 -9.097 1.00 92.94 83 GLY A N 1
ATOM 563 C CA . GLY A 1 83 ? -2.397 7.012 -8.703 1.00 92.94 83 GLY A CA 1
ATOM 564 C C . GLY A 1 83 ? -2.205 7.472 -7.251 1.00 92.94 83 GLY A C 1
ATOM 565 O O . GLY A 1 83 ? -3.171 7.844 -6.587 1.00 92.94 83 GLY A O 1
ATOM 566 N N . THR A 1 84 ? -0.971 7.422 -6.740 1.00 93.81 84 THR A N 1
ATOM 567 C CA . THR A 1 84 ? -0.670 7.672 -5.322 1.00 93.81 84 THR A CA 1
ATOM 568 C C . THR A 1 84 ? 0.360 8.794 -5.111 1.00 93.81 84 THR A C 1
ATOM 570 O O . THR A 1 84 ? 0.725 9.544 -6.023 1.00 93.81 84 THR A O 1
ATOM 573 N N . THR A 1 85 ? 0.827 8.966 -3.876 1.00 91.69 85 THR A N 1
ATOM 574 C CA . THR A 1 85 ? 1.838 9.949 -3.474 1.00 91.69 85 THR A CA 1
ATOM 575 C C . THR A 1 85 ? 3.169 9.275 -3.151 1.00 91.69 85 THR A C 1
ATOM 577 O O . THR A 1 85 ? 3.238 8.068 -2.940 1.00 91.69 85 THR A O 1
ATOM 580 N N . ARG A 1 86 ? 4.257 10.053 -3.066 1.00 90.88 86 ARG A N 1
ATOM 581 C CA . ARG A 1 86 ? 5.584 9.521 -2.705 1.00 90.88 86 ARG A CA 1
ATOM 582 C C . ARG A 1 86 ? 5.591 8.843 -1.329 1.00 90.88 86 ARG A C 1
ATOM 584 O O . ARG A 1 86 ? 6.270 7.839 -1.165 1.00 90.88 86 ARG A O 1
ATOM 591 N N . ARG A 1 87 ? 4.809 9.369 -0.378 1.00 90.88 87 ARG A N 1
ATOM 592 C CA . ARG A 1 87 ? 4.663 8.822 0.979 1.00 90.88 87 ARG A CA 1
ATOM 593 C C . ARG A 1 87 ? 4.167 7.374 0.977 1.00 90.88 87 ARG A C 1
ATOM 595 O O . ARG A 1 87 ? 4.548 6.628 1.865 1.00 90.88 87 ARG A O 1
ATOM 602 N N . VAL A 1 88 ? 3.334 6.998 0.008 1.00 92.62 88 VAL A N 1
ATOM 603 C CA . VAL A 1 88 ? 2.798 5.633 -0.119 1.00 92.62 88 VAL A CA 1
ATOM 604 C C . VAL A 1 88 ? 3.613 4.817 -1.122 1.00 92.62 88 VAL A C 1
ATOM 606 O O . VAL A 1 88 ? 3.944 3.673 -0.846 1.00 92.62 88 VAL A O 1
ATOM 609 N N . ALA A 1 89 ? 3.99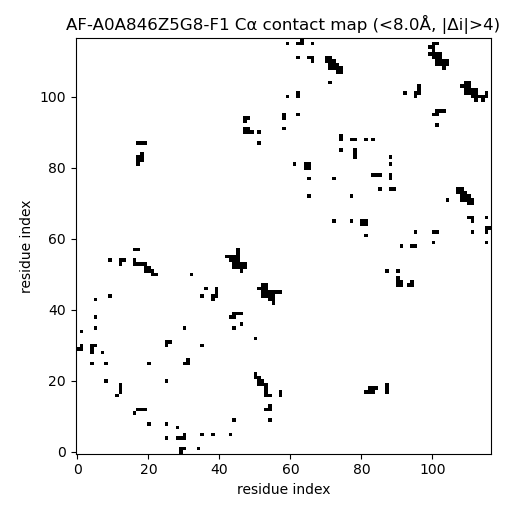3 5.408 -2.261 1.00 93.00 89 ALA A N 1
ATOM 610 C CA . ALA A 1 89 ? 4.728 4.710 -3.315 1.00 93.00 89 ALA A CA 1
ATOM 611 C C . ALA A 1 89 ? 6.097 4.197 -2.855 1.00 93.00 89 ALA A C 1
ATOM 613 O O . ALA A 1 89 ? 6.483 3.108 -3.252 1.00 93.00 89 ALA A O 1
ATOM 614 N N . VAL A 1 90 ? 6.839 4.961 -2.044 1.00 92.75 90 VAL A N 1
ATOM 615 C CA . VAL A 1 90 ? 8.155 4.525 -1.546 1.00 92.75 90 VAL A CA 1
ATOM 616 C C . VAL A 1 90 ? 8.038 3.259 -0.688 1.00 92.75 90 VAL A C 1
ATOM 618 O O . VAL A 1 90 ? 8.600 2.254 -1.113 1.00 92.75 90 VAL A O 1
ATOM 621 N N . PRO A 1 91 ? 7.278 3.250 0.427 1.00 93.69 91 PRO A N 1
ATOM 622 C CA . PRO A 1 91 ? 7.157 2.051 1.253 1.00 93.69 91 PRO A CA 1
ATOM 623 C C . PRO A 1 91 ? 6.485 0.894 0.512 1.00 93.69 91 PRO A C 1
ATOM 625 O O . PRO A 1 91 ? 6.883 -0.249 0.684 1.00 93.69 91 PRO A O 1
ATOM 628 N N . LEU A 1 92 ? 5.518 1.168 -0.373 1.00 93.56 92 LEU A N 1
ATOM 629 C CA . LEU A 1 92 ? 4.932 0.122 -1.209 1.00 93.56 92 LEU A CA 1
ATOM 630 C C . LEU A 1 92 ? 5.986 -0.531 -2.112 1.00 93.56 92 LEU A C 1
ATOM 632 O O . LEU A 1 92 ? 6.078 -1.748 -2.129 1.00 93.56 92 LEU A O 1
ATOM 636 N N . LEU A 1 93 ? 6.808 0.243 -2.824 1.00 93.12 93 LEU A N 1
ATOM 637 C CA . LEU A 1 93 ? 7.868 -0.322 -3.666 1.00 93.12 93 LEU A CA 1
ATOM 638 C C . LEU A 1 93 ? 8.927 -1.067 -2.849 1.00 93.12 93 LEU A C 1
ATOM 640 O O . LEU A 1 93 ? 9.413 -2.089 -3.310 1.00 93.12 93 LEU A O 1
ATOM 644 N N . GLU A 1 94 ? 9.273 -0.584 -1.654 1.00 93.19 94 GLU A N 1
ATOM 645 C CA . GLU A 1 94 ? 10.171 -1.307 -0.744 1.00 93.19 94 GLU A CA 1
ATOM 646 C C . GLU A 1 94 ? 9.563 -2.644 -0.314 1.00 93.19 94 GLU A C 1
ATOM 648 O O . GLU A 1 94 ? 10.237 -3.665 -0.394 1.00 93.19 94 GLU A O 1
ATOM 653 N N . HIS A 1 95 ? 8.268 -2.668 0.011 1.00 93.12 95 HIS A N 1
ATOM 654 C CA . HIS A 1 95 ? 7.551 -3.906 0.304 1.00 93.12 95 HIS A CA 1
ATOM 655 C C . HIS A 1 95 ? 7.547 -4.871 -0.890 1.00 93.12 95 HIS A C 1
ATO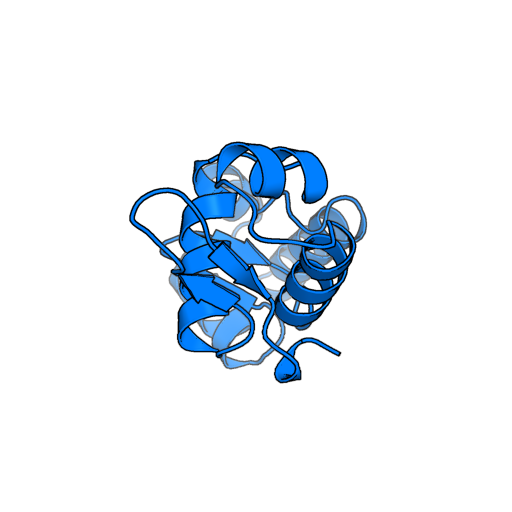M 657 O O . HIS A 1 95 ? 7.742 -6.071 -0.716 1.00 93.12 95 HIS A O 1
ATOM 663 N N . LEU A 1 96 ? 7.338 -4.366 -2.111 1.00 92.75 96 LEU A N 1
ATOM 664 C CA . LEU A 1 96 ? 7.389 -5.184 -3.327 1.00 92.75 96 LEU A CA 1
ATOM 665 C C . LEU A 1 96 ? 8.800 -5.722 -3.604 1.00 92.75 96 LEU A C 1
ATOM 667 O O . LEU A 1 96 ? 8.927 -6.866 -4.038 1.00 92.75 96 LEU A O 1
ATOM 671 N N . ASP A 1 97 ? 9.839 -4.930 -3.326 1.00 92.00 97 ASP A N 1
ATOM 672 C CA . ASP A 1 97 ? 11.240 -5.351 -3.419 1.00 92.00 97 ASP A CA 1
ATOM 673 C C . ASP A 1 97 ? 11.531 -6.476 -2.398 1.00 92.00 97 ASP A C 1
ATOM 675 O O . ASP A 1 97 ? 12.106 -7.502 -2.757 1.00 92.00 97 ASP A O 1
ATOM 679 N N . GLU A 1 98 ? 11.078 -6.340 -1.145 1.00 91.06 98 GLU A N 1
ATOM 680 C CA . GLU A 1 98 ? 11.230 -7.368 -0.097 1.00 91.06 98 GLU A CA 1
ATOM 681 C C . GLU A 1 98 ? 10.466 -8.661 -0.411 1.00 91.06 98 GLU A C 1
ATOM 683 O O . GLU A 1 98 ? 10.922 -9.757 -0.083 1.00 91.06 98 GLU A O 1
ATOM 688 N N . ARG A 1 99 ? 9.302 -8.542 -1.058 1.00 90.25 99 ARG A N 1
ATOM 689 C CA . ARG A 1 99 ? 8.503 -9.682 -1.528 1.00 90.25 99 ARG A CA 1
ATOM 690 C C . ARG A 1 99 ? 9.063 -10.333 -2.791 1.00 90.25 99 ARG A C 1
ATOM 692 O O . ARG A 1 99 ? 8.608 -11.414 -3.145 1.00 90.25 99 ARG A O 1
ATOM 699 N N . GLY A 1 100 ? 10.019 -9.692 -3.461 1.00 90.44 100 GLY A N 1
ATOM 700 C CA . GLY A 1 100 ? 10.591 -10.168 -4.715 1.00 90.44 100 GLY A CA 1
ATOM 701 C C . GLY A 1 100 ? 9.723 -9.908 -5.947 1.00 90.44 100 GLY A C 1
ATOM 702 O O . GLY A 1 100 ? 10.062 -10.413 -7.012 1.00 90.44 100 GLY A O 1
ATOM 703 N N . TYR A 1 101 ? 8.649 -9.114 -5.846 1.00 91.81 101 TYR A N 1
ATOM 704 C CA . TYR A 1 101 ? 7.823 -8.701 -6.993 1.00 91.81 101 TYR A CA 1
ATOM 705 C C . TYR A 1 101 ? 8.510 -7.650 -7.865 1.00 91.81 101 TYR A C 1
ATOM 707 O O . TYR A 1 101 ? 8.252 -7.550 -9.066 1.00 91.81 101 TYR A O 1
ATOM 715 N N . THR A 1 102 ? 9.374 -6.833 -7.263 1.00 91.44 102 THR A N 1
ATOM 716 C CA . THR A 1 102 ? 10.209 -5.872 -7.980 1.00 91.44 102 THR A CA 1
ATOM 717 C C . THR A 1 102 ? 11.670 -6.057 -7.615 1.00 91.44 102 THR A C 1
ATOM 719 O O . THR A 1 102 ? 12.012 -6.609 -6.575 1.00 91.44 102 THR A O 1
ATOM 722 N N . VAL A 1 103 ? 12.550 -5.607 -8.503 1.00 91.62 103 VAL A N 1
ATOM 723 C CA . VAL A 1 103 ? 13.984 -5.549 -8.238 1.00 91.62 103 VAL A CA 1
ATOM 724 C C . VAL A 1 103 ? 14.543 -4.227 -8.740 1.00 91.62 103 VAL A C 1
ATOM 726 O O . VAL A 1 103 ? 14.203 -3.760 -9.835 1.00 91.62 103 VAL A O 1
ATOM 729 N N . ARG A 1 104 ? 15.421 -3.612 -7.943 1.00 90.94 104 ARG A N 1
ATOM 730 C CA . ARG A 1 104 ? 16.179 -2.429 -8.365 1.00 90.94 104 ARG A CA 1
ATOM 731 C C . ARG A 1 104 ? 17.145 -2.804 -9.484 1.00 90.94 104 ARG A C 1
ATOM 733 O O . ARG A 1 104 ? 17.919 -3.748 -9.358 1.00 90.94 104 ARG A O 1
ATOM 740 N N . VAL A 1 105 ? 17.076 -2.054 -10.579 1.00 89.69 105 VAL A N 1
ATOM 741 C CA . VAL A 1 105 ? 17.972 -2.200 -11.737 1.00 89.69 105 VAL A CA 1
ATOM 742 C C . VAL A 1 105 ? 19.149 -1.237 -11.608 1.00 89.69 105 VAL A C 1
ATOM 744 O O . VAL A 1 105 ? 20.281 -1.591 -11.920 1.00 89.69 105 VAL A O 1
ATOM 747 N N . ASP A 1 106 ? 18.874 -0.033 -11.110 1.00 89.31 106 ASP A N 1
ATOM 748 C CA . ASP A 1 106 ? 19.845 1.010 -10.797 1.00 89.31 106 ASP A CA 1
ATOM 749 C C . ASP A 1 106 ? 19.317 1.873 -9.630 1.00 89.31 106 ASP A C 1
ATOM 751 O O . ASP A 1 106 ? 18.330 1.517 -8.978 1.00 89.31 106 ASP A O 1
ATOM 755 N N . ASP A 1 107 ? 19.972 3.000 -9.342 1.00 84.19 107 ASP A N 1
ATOM 756 C CA . ASP A 1 107 ? 19.613 3.896 -8.231 1.00 84.19 107 ASP A CA 1
ATOM 757 C C . ASP A 1 107 ? 18.199 4.504 -8.370 1.00 84.19 107 ASP A C 1
ATOM 759 O O . ASP A 1 107 ? 17.518 4.781 -7.379 1.00 84.19 107 ASP A O 1
ATOM 763 N N . LEU A 1 108 ? 17.713 4.665 -9.606 1.00 87.12 108 LEU A N 1
ATOM 764 C CA . LEU A 1 108 ? 16.467 5.362 -9.927 1.00 87.12 108 LEU A CA 1
ATOM 765 C C . LEU A 1 108 ? 15.361 4.444 -10.456 1.00 87.12 108 LEU A C 1
ATOM 767 O O . LEU A 1 108 ? 14.184 4.825 -10.391 1.00 87.12 108 LEU A O 1
ATOM 771 N N . ARG A 1 109 ? 15.707 3.265 -10.986 1.00 90.06 109 ARG A N 1
ATOM 772 C CA . ARG A 1 109 ? 14.776 2.381 -11.700 1.00 90.06 109 ARG A CA 1
ATOM 773 C C . ARG A 1 109 ? 14.605 1.019 -11.039 1.00 90.06 109 ARG A C 1
ATOM 775 O O . ARG A 1 109 ? 15.542 0.416 -10.516 1.00 90.06 109 ARG A O 1
ATOM 782 N N . ARG A 1 110 ? 13.381 0.507 -11.136 1.00 93.44 110 ARG A N 1
ATOM 783 C CA . ARG A 1 110 ? 12.981 -0.846 -10.733 1.00 93.44 110 ARG A CA 1
ATOM 784 C C . ARG A 1 110 ? 12.324 -1.552 -11.900 1.00 93.44 110 ARG A C 1
ATOM 786 O O . ARG A 1 110 ? 11.741 -0.895 -12.750 1.00 93.44 110 ARG A O 1
ATOM 793 N N . ARG A 1 111 ? 12.381 -2.876 -11.926 1.00 92.06 111 ARG A N 1
ATOM 794 C CA . ARG A 1 111 ? 11.603 -3.701 -12.858 1.00 92.06 111 ARG A CA 1
ATOM 795 C C . ARG A 1 111 ? 10.778 -4.715 -12.078 1.00 92.06 111 ARG A C 1
ATOM 797 O O . ARG A 1 111 ? 11.212 -5.143 -11.010 1.00 92.06 111 ARG A O 1
ATOM 804 N N . CYS A 1 112 ? 9.631 -5.103 -12.622 1.00 90.69 112 CYS A N 1
ATOM 805 C CA . CYS A 1 112 ? 8.885 -6.247 -12.109 1.00 90.69 112 CYS A CA 1
ATOM 806 C C . CYS A 1 112 ? 9.631 -7.547 -12.426 1.00 90.69 112 CYS A C 1
ATOM 808 O O . CYS A 1 112 ? 10.310 -7.649 -13.453 1.00 90.69 112 CYS A O 1
ATOM 810 N N . THR A 1 113 ? 9.534 -8.509 -11.520 1.00 86.88 113 THR A N 1
ATOM 811 C CA . THR A 1 113 ? 10.022 -9.876 -11.710 1.00 86.88 113 THR A CA 1
ATOM 812 C C . THR A 1 113 ? 8.916 -10.743 -12.314 1.00 86.88 113 THR A C 1
ATOM 814 O O . THR A 1 113 ? 7.753 -10.345 -12.359 1.00 86.88 113 THR A O 1
ATOM 817 N N . GLU A 1 114 ? 9.274 -11.930 -12.800 1.00 68.75 114 GLU A N 1
ATOM 818 C CA . GLU A 1 114 ? 8.311 -12.893 -13.358 1.00 68.75 114 GLU A CA 1
ATOM 819 C C . GLU A 1 114 ? 7.338 -13.433 -12.290 1.00 68.75 114 GLU A C 1
ATOM 821 O O . GLU A 1 114 ? 6.225 -13.815 -12.625 1.00 68.75 114 GLU A O 1
ATOM 826 N N . GLU A 1 115 ? 7.706 -13.355 -11.004 1.00 60.75 115 GLU A N 1
ATOM 827 C CA . GLU A 1 115 ? 6.887 -13.745 -9.839 1.00 60.75 115 GLU A CA 1
ATOM 828 C C . GLU A 1 115 ? 5.710 -12.781 -9.568 1.00 60.75 115 GLU A C 1
ATOM 830 O O . GLU A 1 115 ? 4.892 -13.014 -8.680 1.00 60.75 115 GLU A O 1
ATOM 835 N N . ALA A 1 116 ? 5.631 -11.663 -10.298 1.00 59.47 116 ALA A N 1
ATOM 836 C CA . ALA A 1 116 ? 4.549 -10.684 -10.196 1.00 59.47 116 ALA A CA 1
ATOM 837 C C . ALA A 1 116 ? 3.285 -11.050 -11.008 1.00 59.47 116 ALA A C 1
ATOM 839 O O . ALA A 1 116 ? 2.363 -10.229 -11.060 1.00 59.47 116 ALA A O 1
ATOM 840 N N . GLY A 1 117 ? 3.256 -12.220 -11.664 1.00 41.66 117 GLY A N 1
ATOM 841 C CA . GLY A 1 117 ? 2.200 -12.672 -12.584 1.00 41.66 117 GLY A CA 1
ATOM 842 C C . GLY A 1 117 ? 1.506 -13.957 -12.160 1.00 41.66 117 GLY A C 1
ATOM 843 O O . GLY A 1 117 ? 2.217 -14.949 -11.899 1.00 41.66 117 GLY A O 1
#

Secondary structure (DSSP, 8-state):
-HHHHHHHHHHHHHHSTT-PPPHHHHHHTT--HHHHHHHHHTTSSEEEETTEEE-TTHHHHHHHHHHTT-S-EEHHHHHHHTT--HHHHHHHHHHHHHTTSEEESSSSEEEE-GGG-

InterPro domains:
  IPR015191 Elongation factor SelB, fourth winged-helix domain [PF09107] (66-110)
  IPR036388 Winged helix-like DNA-binding domain superfamily [G3DSA:1.10.10.10] (59-110)
  IPR036390 Winged helix DNA-binding domain superfamily [SSF46785] (70-109)

Radius of gyration: 14.32 Å; Cα contacts (8 Å, |Δi|>4): 164; chains: 1; bounding box: 36×25×38 Å

Nearest PDB structures (foldseek):
  1wsu-assembly1_D  TM=8.341E-01  e=1.355E-07  Neomoorella thermoacetica
  4zu9-assembly1_A  TM=8.100E-01  e=1.654E-05  Aquifex aeolicus VF5
  5yhx-assembly1_B  TM=6.570E-01  e=3.116E-02  Lactococcus lactis subsp. lactis Il1403
  7y3h-assembly1_A  TM=3.888E-01  e=2.036E-02  Apiospora montagnei NRRL 25634
  8gzi-assembly1_A  TM=3.998E-01  e=1.425E-01  Apiospora montagnei NRRL 25634

Solvent-accessible surface area (backbone atoms only — not comparable to full-atom values): 6375 Å² total; per-r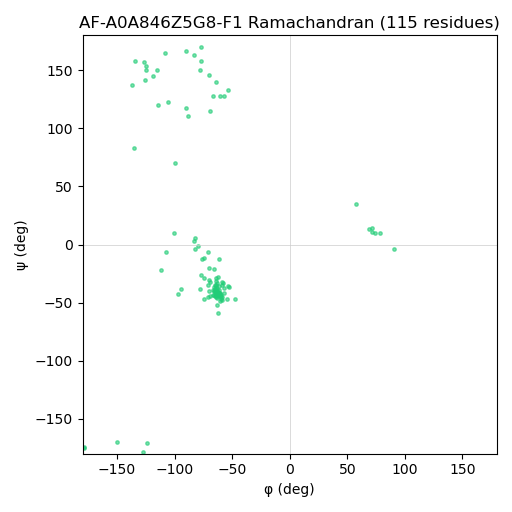esidue (Å²): 106,63,65,60,27,50,49,52,51,51,54,53,26,71,77,36,56,51,59,49,60,48,70,66,57,35,47,74,45,66,38,47,74,68,53,52,51,48,36,29,75,69,58,72,27,29,72,42,46,93,76,34,46,36,48,64,65,47,65,56,52,49,31,42,60,50,45,71,66,75,52,73,37,36,66,72,52,49,21,58,76,54,69,40,47,69,86,48,42,51,34,43,50,51,41,32,38,76,71,50,26,28,42,76,77,53,100,63,31,32,28,60,38,82,79,34,112

pLDDT: mean 89.16, std 7.41, range [41.66, 94.62]

Mean predicted aligned error: 4.4 Å